Protein AF-A0A3N5EC37-F1 (afdb_monomer_lite)

pLDDT: mean 82.85, std 13.84, range [40.97, 98.06]

Secondary structure (DSSP, 8-state):
-HHHHHHHHHHHHHHHHHHHHHHHHHHHHHHHHHHHHHHHHHHHHHHHHHHHHHHHHHHHHHHHHHHHHHHHHHHHHHHHHHTSSHHHHHHHHHHHHHHHHHHHHHH-TTSHHHHHHHHHHHHHHT---

Sequence (129 aa):
MKERKTQTTLADADASVAITKATQEKEVAVIQAEREFEVAKLQLQAAQNLAEAVVAGGKAKADVIVFKNAAEAQGLKNAAAAFGDGHTYVRYLMNQKMAPSITYVLSNTDGPFADLIRRVMESSKGGKK

Radius of gyration: 44.89 Å; chains: 1; bounding box: 104×22×115 Å

Structure (mmCIF, N/CA/C/O backbone):
data_AF-A0A3N5EC37-F1
#
_entry.id   AF-A0A3N5EC37-F1
#
loop_
_atom_site.group_PDB
_atom_site.id
_atom_site.type_symbol
_atom_site.label_atom_id
_atom_site.label_alt_id
_atom_site.label_comp_id
_atom_site.label_asym_id
_atom_site.label_entity_id
_atom_site.label_seq_id
_atom_site.pdbx_PDB_ins_code
_atom_site.Cartn_x
_atom_site.Cartn_y
_atom_site.Cartn_z
_atom_site.occupancy
_atom_site.B_iso_or_equiv
_atom_site.auth_seq_id
_atom_site.auth_comp_id
_atom_site.auth_asym_id
_atom_site.auth_atom_id
_atom_site.pdbx_PDB_model_num
ATOM 1 N N . MET A 1 1 ? -41.919 -5.131 64.290 1.00 60.00 1 MET A N 1
ATOM 2 C CA . MET A 1 1 ? -42.228 -4.160 63.205 1.00 60.00 1 MET A CA 1
ATOM 3 C C . MET A 1 1 ? -41.014 -3.328 62.776 1.00 60.00 1 MET A C 1
ATOM 5 O O . MET A 1 1 ? -40.844 -3.164 61.577 1.00 60.00 1 MET A O 1
ATOM 9 N N . LYS A 1 2 ? -40.173 -2.813 63.692 1.00 66.44 2 LYS A N 1
ATOM 10 C CA . LYS A 1 2 ? -38.986 -2.002 63.334 1.00 66.44 2 LYS A CA 1
ATOM 11 C C . LYS A 1 2 ? -37.888 -2.790 62.598 1.00 66.44 2 LYS A C 1
ATOM 13 O O . LYS A 1 2 ? -37.441 -2.334 61.558 1.00 66.44 2 LYS A O 1
ATOM 18 N N . GLU A 1 3 ? -37.559 -3.999 63.054 1.00 68.81 3 GLU A N 1
ATOM 19 C CA . GLU A 1 3 ? -36.506 -4.841 62.444 1.00 68.81 3 GLU A CA 1
ATOM 20 C C . GLU A 1 3 ? -36.819 -5.301 61.011 1.00 68.81 3 GLU A C 1
ATOM 22 O O . GLU A 1 3 ? -35.928 -5.446 60.180 1.00 68.81 3 GLU A O 1
ATOM 27 N N . ARG A 1 4 ? -38.104 -5.490 60.688 1.00 72.44 4 ARG A N 1
ATOM 28 C CA . ARG A 1 4 ? -38.527 -5.889 59.339 1.00 72.44 4 ARG A CA 1
ATOM 29 C C . ARG A 1 4 ? -38.343 -4.745 58.335 1.00 72.44 4 ARG A C 1
ATOM 31 O O . ARG A 1 4 ? -37.943 -4.992 57.209 1.00 72.44 4 ARG A O 1
ATOM 38 N N . LYS A 1 5 ? -38.588 -3.498 58.763 1.00 73.31 5 LYS A N 1
ATOM 39 C CA . LYS A 1 5 ? -38.403 -2.301 57.926 1.00 73.31 5 LYS A CA 1
ATOM 40 C C . LYS A 1 5 ? -36.929 -2.012 57.647 1.00 73.31 5 LYS A C 1
ATOM 42 O O . LYS A 1 5 ? -36.604 -1.585 56.551 1.00 73.31 5 LYS A O 1
ATOM 47 N N . THR A 1 6 ? -36.044 -2.259 58.613 1.00 76.75 6 THR A N 1
ATOM 48 C CA . THR A 1 6 ? -34.597 -2.070 58.426 1.00 76.75 6 THR A CA 1
ATOM 49 C C . THR A 1 6 ? -33.994 -3.118 57.493 1.00 76.75 6 THR A C 1
ATOM 51 O O . THR A 1 6 ? -33.112 -2.794 56.705 1.00 76.75 6 THR A O 1
ATOM 54 N N . GLN A 1 7 ? -34.484 -4.362 57.534 1.00 77.75 7 GLN A N 1
ATOM 55 C CA . GLN A 1 7 ? -34.039 -5.405 56.603 1.00 77.75 7 GLN A CA 1
ATOM 56 C C . GLN A 1 7 ? -34.486 -5.131 55.164 1.00 77.75 7 GLN A C 1
ATOM 58 O O . GLN A 1 7 ? -33.687 -5.297 54.250 1.00 77.75 7 GLN A O 1
ATOM 63 N N . THR A 1 8 ? -35.722 -4.665 54.950 1.00 81.06 8 THR A N 1
ATOM 64 C CA . THR A 1 8 ? -36.191 -4.320 53.598 1.00 81.06 8 THR A CA 1
ATOM 65 C C . THR A 1 8 ? -35.409 -3.149 53.010 1.00 81.06 8 THR A C 1
ATOM 67 O O . THR A 1 8 ? -34.987 -3.227 51.868 1.00 81.06 8 THR A O 1
ATOM 70 N N . THR A 1 9 ? -35.110 -2.112 53.802 1.00 84.69 9 THR A N 1
ATOM 71 C CA . THR A 1 9 ? -34.313 -0.972 53.313 1.00 84.69 9 THR A CA 1
ATOM 72 C C . THR A 1 9 ? -32.872 -1.346 52.975 1.00 84.69 9 THR A C 1
ATOM 74 O O . THR A 1 9 ? -32.298 -0.766 52.060 1.00 84.69 9 THR A O 1
ATOM 77 N N . LEU A 1 10 ? -32.280 -2.296 53.707 1.00 84.50 10 LEU A N 1
ATOM 78 C CA . LEU A 1 10 ? -30.944 -2.811 53.395 1.00 84.50 10 LEU A CA 1
ATOM 79 C C . LEU A 1 10 ? -30.963 -3.632 52.101 1.00 84.50 10 LEU A C 1
ATOM 81 O O . LEU A 1 10 ? -30.127 -3.408 51.236 1.00 84.50 10 LEU A O 1
ATOM 85 N N . ALA A 1 11 ? -31.959 -4.504 51.928 1.00 86.75 11 ALA A N 1
ATOM 86 C CA . ALA A 1 11 ? -32.125 -5.276 50.699 1.00 86.75 11 ALA A CA 1
ATOM 87 C C . ALA A 1 11 ? -32.361 -4.381 49.467 1.00 86.75 11 ALA A C 1
ATOM 89 O O . ALA A 1 11 ? -31.786 -4.629 48.409 1.00 86.75 11 ALA A O 1
ATOM 90 N N . ASP A 1 12 ? -33.154 -3.315 49.609 1.00 87.00 12 ASP A N 1
ATOM 91 C CA . ASP A 1 12 ? -33.379 -2.329 48.546 1.00 87.00 12 ASP A CA 1
ATOM 92 C C . ASP A 1 12 ? -32.092 -1.551 48.210 1.00 87.00 12 ASP A C 1
ATOM 94 O O . ASP A 1 12 ? -31.813 -1.272 47.041 1.00 87.00 12 ASP A O 1
ATOM 98 N N . ALA A 1 13 ? -31.277 -1.227 49.222 1.00 88.00 13 ALA A N 1
ATOM 99 C CA . ALA A 1 13 ? -29.980 -0.583 49.027 1.00 88.00 13 ALA A CA 1
ATOM 100 C C . ALA A 1 13 ? -28.995 -1.506 48.292 1.00 88.00 13 ALA A C 1
ATOM 102 O O . ALA A 1 13 ? -28.375 -1.078 47.317 1.00 88.00 13 ALA A O 1
ATOM 103 N N . ASP A 1 14 ? -28.905 -2.775 48.693 1.00 91.88 14 ASP A N 1
ATOM 104 C CA . ASP A 1 14 ? -28.052 -3.774 48.043 1.00 91.88 14 ASP A CA 1
ATOM 105 C C . ASP A 1 14 ? -28.475 -4.012 46.585 1.00 91.88 14 ASP A C 1
ATOM 107 O O . ASP A 1 14 ? -27.632 -4.057 45.684 1.00 91.88 14 ASP A O 1
ATOM 111 N N . ALA A 1 15 ? -29.785 -4.084 46.324 1.00 92.06 15 ALA A N 1
ATOM 112 C CA . ALA A 1 15 ? -30.326 -4.201 44.972 1.00 92.06 15 ALA A CA 1
ATOM 113 C C . ALA A 1 15 ? -29.978 -2.977 44.108 1.00 92.06 15 ALA A C 1
ATOM 115 O O . ALA A 1 15 ? -29.560 -3.128 42.960 1.00 92.06 15 ALA A O 1
ATOM 116 N N . SER A 1 16 ? -30.090 -1.767 44.660 1.00 91.94 16 SER A N 1
ATOM 117 C CA . SER A 1 16 ? -29.725 -0.527 43.965 1.00 91.94 16 SER A CA 1
ATOM 118 C C . SER A 1 16 ? -28.234 -0.478 43.609 1.00 91.94 16 SER A C 1
ATOM 120 O O . SER A 1 16 ? -27.871 -0.134 42.480 1.00 91.94 16 SER A O 1
ATOM 122 N N . VAL A 1 17 ? -27.357 -0.893 44.530 1.00 95.00 17 VAL A N 1
ATOM 123 C CA . VAL A 1 17 ? -25.910 -0.984 44.280 1.00 95.00 17 VAL A CA 1
ATOM 124 C C . VAL A 1 17 ? -25.610 -2.009 43.186 1.00 95.00 17 VAL A C 1
ATOM 126 O O . VAL A 1 17 ? -24.833 -1.719 42.274 1.00 95.00 17 VAL A O 1
ATOM 129 N N . ALA A 1 18 ? -26.256 -3.177 43.224 1.00 95.31 18 ALA A N 1
ATOM 130 C CA . ALA A 1 18 ? -26.088 -4.210 42.206 1.00 95.31 18 ALA A CA 1
ATOM 131 C C . ALA A 1 18 ? -26.533 -3.731 40.813 1.00 95.31 18 ALA A C 1
ATOM 133 O O . ALA A 1 18 ? -25.800 -3.914 39.840 1.00 95.31 18 ALA A O 1
ATOM 134 N N . ILE A 1 19 ? -27.687 -3.061 40.715 1.00 96.06 19 ILE A N 1
ATOM 135 C CA . ILE A 1 19 ? -28.192 -2.489 39.456 1.00 96.06 19 ILE A CA 1
ATOM 136 C C . ILE A 1 19 ? -27.251 -1.399 38.940 1.00 96.06 19 ILE A C 1
ATOM 138 O O . ILE A 1 19 ? -26.927 -1.375 37.751 1.00 96.06 19 ILE A O 1
ATOM 142 N N . THR A 1 20 ? -26.782 -0.517 39.824 1.00 95.44 20 THR A N 1
ATOM 143 C CA . THR A 1 20 ? -25.854 0.560 39.458 1.00 95.44 20 THR A CA 1
ATOM 144 C C . THR A 1 20 ? -24.560 -0.017 38.895 1.00 95.44 20 THR A C 1
ATOM 146 O O . THR A 1 20 ? -24.108 0.402 37.831 1.00 95.44 20 THR A O 1
ATOM 149 N N . LYS A 1 21 ? -24.002 -1.036 39.555 1.00 96.00 21 LYS A N 1
ATOM 150 C CA . LYS A 1 21 ? -22.783 -1.709 39.105 1.00 96.00 21 LYS A CA 1
ATOM 151 C C . LYS A 1 21 ? -22.977 -2.404 37.754 1.00 96.00 21 LYS A C 1
ATOM 153 O O . LYS A 1 21 ? -22.176 -2.196 36.851 1.00 96.00 21 LYS A O 1
ATOM 158 N N . ALA A 1 22 ? -24.068 -3.150 37.583 1.00 95.94 22 ALA A N 1
ATOM 159 C CA . ALA A 1 22 ? -24.391 -3.795 36.309 1.00 95.94 22 ALA A CA 1
ATOM 160 C C . ALA A 1 22 ? -24.583 -2.776 35.168 1.00 95.94 22 ALA A C 1
ATOM 162 O O . ALA A 1 22 ? -24.187 -3.026 34.030 1.00 95.94 22 ALA A O 1
ATOM 163 N N . THR A 1 23 ? -25.159 -1.608 35.468 1.00 96.31 23 THR A N 1
ATOM 164 C CA . THR A 1 23 ? -25.330 -0.518 34.494 1.00 96.31 23 THR A CA 1
ATOM 165 C C . THR A 1 23 ? -23.980 0.067 34.083 1.00 96.31 23 THR A C 1
ATOM 167 O O . THR A 1 23 ? -23.724 0.207 32.891 1.00 96.31 23 THR A O 1
ATOM 170 N N . GLN A 1 24 ? -23.086 0.321 35.042 1.00 96.06 24 GLN A N 1
ATOM 171 C CA . GLN A 1 24 ? -21.730 0.802 34.763 1.00 96.06 24 GLN A CA 1
ATOM 172 C C . GLN A 1 24 ? -20.925 -0.206 33.937 1.00 96.06 24 GLN A C 1
ATOM 174 O O . GLN A 1 24 ? -20.280 0.171 32.963 1.00 96.06 24 GLN A O 1
ATOM 179 N N . GLU A 1 25 ? -20.984 -1.493 34.283 1.00 96.75 25 GLU A N 1
ATOM 180 C CA . GLU A 1 25 ? -20.308 -2.553 33.527 1.00 96.75 25 GLU A CA 1
ATOM 181 C C . GLU A 1 25 ? -20.823 -2.630 32.084 1.00 96.75 25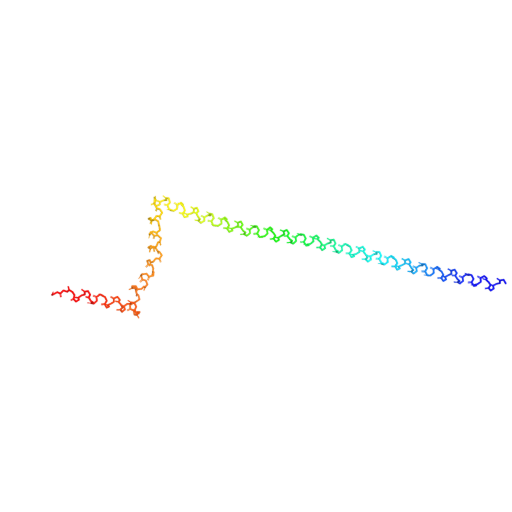 GLU A C 1
ATOM 183 O O . GLU A 1 25 ? -20.031 -2.720 31.144 1.00 96.75 25 GLU A O 1
ATOM 188 N N . LYS A 1 26 ? -22.143 -2.517 31.893 1.00 96.69 26 LYS A N 1
ATOM 189 C CA . LYS A 1 26 ? -22.753 -2.442 30.563 1.00 96.69 26 LYS A CA 1
ATOM 190 C C . LYS A 1 26 ? -22.266 -1.218 29.786 1.00 96.69 26 LYS A C 1
ATOM 192 O O . LYS A 1 26 ? -21.914 -1.355 28.619 1.00 96.69 26 LYS A O 1
ATOM 197 N N . GLU A 1 27 ? -22.255 -0.036 30.397 1.00 97.44 27 GLU A N 1
ATOM 198 C CA . GLU A 1 27 ? -21.791 1.194 29.745 1.00 97.44 27 GLU A CA 1
ATOM 199 C C . GLU A 1 27 ? -20.323 1.096 29.330 1.00 97.44 27 GLU A C 1
ATOM 201 O O . GLU A 1 27 ? -19.986 1.426 28.195 1.00 97.44 27 GLU A O 1
ATOM 206 N N . VAL A 1 28 ? -19.455 0.571 30.200 1.00 97.50 28 VAL A N 1
ATOM 207 C CA . VAL A 1 28 ? -18.040 0.348 29.875 1.00 97.50 28 VAL A CA 1
ATOM 208 C C . VAL A 1 28 ? -17.898 -0.617 28.699 1.00 97.50 28 VAL A C 1
ATOM 210 O O . VAL A 1 28 ? -17.133 -0.333 27.778 1.00 97.50 28 VAL A O 1
ATOM 213 N N . ALA A 1 29 ? -18.659 -1.715 28.687 1.00 96.88 29 ALA A N 1
ATOM 214 C CA . ALA A 1 29 ? -18.635 -2.677 27.589 1.00 96.88 29 ALA A CA 1
ATOM 215 C C . ALA A 1 29 ? -19.089 -2.056 26.257 1.00 96.88 29 ALA A C 1
ATOM 217 O O . ALA A 1 29 ? -18.470 -2.304 25.223 1.00 96.88 29 ALA A O 1
ATOM 218 N N . VAL A 1 30 ? -20.129 -1.214 26.274 1.00 98.06 30 VAL A N 1
ATOM 219 C CA . VAL A 1 30 ? -20.606 -0.501 25.078 1.00 98.06 30 VAL A CA 1
ATOM 220 C C . VAL A 1 30 ? -19.563 0.499 24.586 1.00 98.06 30 VAL A C 1
ATOM 222 O O . VAL A 1 30 ? -19.204 0.466 23.414 1.00 98.06 30 VAL A O 1
ATOM 225 N N . ILE A 1 31 ? -19.013 1.327 25.478 1.00 97.31 31 ILE A N 1
ATOM 226 C CA . ILE A 1 31 ? -17.971 2.303 25.128 1.00 97.31 31 ILE A CA 1
ATOM 227 C C . ILE A 1 31 ? -16.745 1.595 24.546 1.00 97.31 31 ILE A C 1
ATOM 229 O O . ILE A 1 31 ? -16.124 2.088 23.604 1.00 97.31 31 ILE A O 1
ATOM 233 N N . GLN A 1 32 ? -16.370 0.444 25.102 1.00 97.06 32 GLN A N 1
ATOM 234 C CA . GLN A 1 32 ? -15.252 -0.333 24.592 1.00 97.06 32 GLN A CA 1
ATOM 235 C C . GLN A 1 32 ? -15.547 -0.893 23.195 1.00 97.06 32 GLN A C 1
ATOM 237 O O . GLN A 1 32 ? -14.719 -0.725 22.301 1.00 97.06 32 GLN A O 1
ATOM 242 N N . ALA A 1 33 ? -16.734 -1.462 22.980 1.00 96.94 33 ALA A N 1
ATOM 243 C CA . ALA A 1 33 ? -17.152 -1.955 21.671 1.00 96.94 33 ALA A CA 1
ATOM 244 C C . ALA A 1 33 ? -17.199 -0.835 20.612 1.00 96.94 33 ALA A C 1
ATOM 246 O O . ALA A 1 33 ? -16.732 -1.027 19.491 1.00 96.94 33 ALA A O 1
ATOM 247 N N . GLU A 1 34 ? -17.699 0.352 20.964 1.00 97.62 34 GLU A N 1
ATOM 248 C CA . GLU A 1 34 ? -17.718 1.519 20.072 1.00 97.62 34 GLU A CA 1
ATOM 249 C C . GLU A 1 34 ? -16.304 1.993 19.716 1.00 97.62 34 GLU A C 1
ATOM 251 O O . GLU A 1 34 ? -16.013 2.272 18.552 1.00 97.62 34 GLU A O 1
ATOM 256 N N . ARG A 1 35 ? -15.391 2.037 20.694 1.00 97.31 35 ARG A N 1
ATOM 257 C CA . ARG A 1 35 ? -13.982 2.381 20.447 1.00 97.31 35 ARG A CA 1
ATOM 258 C C . ARG A 1 35 ? -13.312 1.376 19.521 1.00 97.31 35 ARG A C 1
ATOM 260 O O . ARG A 1 35 ? -12.623 1.781 18.589 1.00 97.31 35 ARG A O 1
ATOM 267 N N . GLU A 1 36 ? -13.500 0.084 19.771 1.00 97.44 36 GLU A N 1
ATOM 268 C CA . GLU A 1 36 ? -12.940 -0.980 18.935 1.00 97.44 36 GLU A CA 1
ATOM 269 C C . GLU A 1 36 ? -13.488 -0.907 17.506 1.00 97.44 36 GLU A C 1
ATOM 271 O O . GLU A 1 36 ? -12.723 -1.028 16.547 1.00 97.44 36 GLU A O 1
ATOM 276 N N . PHE A 1 37 ? -14.781 -0.617 17.352 1.00 97.44 37 PHE A N 1
ATOM 277 C CA . PHE A 1 37 ? -15.406 -0.413 16.050 1.00 97.44 37 PHE A CA 1
ATOM 278 C C . PHE A 1 37 ? -14.815 0.786 15.294 1.00 97.44 37 PHE A C 1
ATOM 280 O O . PHE A 1 37 ? -14.443 0.652 14.126 1.00 97.44 37 PHE A O 1
ATOM 287 N N . GLU A 1 38 ? -14.668 1.943 15.944 1.00 97.25 38 GLU A N 1
ATOM 288 C CA . GLU A 1 38 ? -14.079 3.129 15.310 1.00 97.25 38 GLU A CA 1
ATOM 289 C C . GLU A 1 38 ? -12.600 2.917 14.948 1.00 97.25 38 GLU A C 1
ATOM 291 O O . GLU A 1 38 ? -12.161 3.315 13.866 1.00 97.25 38 GLU A O 1
ATOM 296 N N . VAL A 1 39 ? -11.834 2.213 15.789 1.00 97.94 39 VAL A N 1
ATOM 297 C CA . VAL A 1 39 ? -10.450 1.828 15.466 1.00 97.94 39 VAL A CA 1
ATOM 298 C C . VAL A 1 39 ? -10.414 0.898 14.255 1.00 97.94 39 VAL A C 1
ATOM 300 O O . VAL A 1 39 ? -9.626 1.129 13.337 1.00 97.94 39 VAL A O 1
ATOM 303 N N . ALA A 1 40 ? -11.275 -0.120 14.207 1.00 97.38 40 ALA A N 1
ATOM 304 C CA . ALA A 1 40 ? -11.347 -1.043 13.077 1.00 97.38 40 ALA A CA 1
ATOM 305 C C . ALA A 1 40 ? -11.727 -0.319 11.774 1.00 97.38 40 ALA A C 1
ATOM 307 O O . ALA A 1 40 ? -11.147 -0.578 10.718 1.00 97.38 40 ALA A O 1
ATOM 308 N N . LYS A 1 41 ? -12.652 0.641 11.843 1.00 98.00 41 LYS A N 1
ATOM 309 C CA . LYS A 1 41 ? -13.050 1.477 10.707 1.00 98.00 41 LYS A CA 1
ATOM 310 C C . LYS A 1 41 ? -11.902 2.357 10.212 1.00 98.00 41 LYS A C 1
ATOM 312 O O . LYS A 1 41 ? -11.663 2.419 9.006 1.00 98.00 41 LYS A O 1
ATOM 317 N N . LEU A 1 42 ? -11.161 2.989 11.124 1.00 97.75 42 LEU A N 1
ATOM 318 C CA . LEU A 1 42 ? -9.981 3.782 10.780 1.00 97.75 42 LEU A CA 1
ATOM 319 C C . LEU A 1 42 ? -8.899 2.912 10.126 1.00 97.75 42 LEU A C 1
ATOM 321 O O . LEU A 1 42 ? -8.314 3.302 9.117 1.00 97.75 42 LEU A O 1
ATOM 325 N N . GLN A 1 43 ? -8.656 1.716 10.667 1.00 96.94 43 GLN A N 1
ATOM 326 C CA . GLN A 1 43 ? -7.705 0.758 10.101 1.00 96.94 43 GLN A CA 1
ATOM 327 C C . GLN A 1 43 ? -8.119 0.306 8.700 1.00 96.94 43 GLN A C 1
ATOM 329 O O . GLN A 1 43 ? -7.269 0.235 7.813 1.00 96.94 43 GLN A O 1
ATOM 334 N N . LEU A 1 44 ? -9.410 0.053 8.473 1.00 97.25 44 LEU A N 1
ATOM 335 C CA . LEU A 1 44 ? -9.929 -0.302 7.155 1.00 97.25 44 LEU A CA 1
ATOM 336 C C . LEU A 1 44 ? -9.691 0.823 6.141 1.00 97.25 44 LEU A C 1
ATOM 338 O O . LEU A 1 44 ? -9.175 0.566 5.055 1.00 97.25 44 LEU A O 1
ATOM 342 N N . GLN A 1 45 ? -10.012 2.067 6.504 1.00 97.00 45 GLN A N 1
ATOM 343 C CA . GLN A 1 45 ? -9.772 3.228 5.643 1.00 97.00 45 GLN A CA 1
ATOM 344 C C . GLN A 1 45 ? -8.279 3.428 5.359 1.00 97.00 45 GLN A C 1
ATOM 346 O O . GLN A 1 45 ? -7.886 3.661 4.218 1.00 97.00 45 GLN A O 1
ATOM 351 N N . ALA A 1 46 ? -7.425 3.291 6.376 1.00 96.94 46 ALA A N 1
ATOM 352 C CA . ALA A 1 46 ? -5.980 3.368 6.202 1.00 96.94 46 ALA A CA 1
ATOM 353 C C . ALA A 1 46 ? -5.464 2.271 5.257 1.00 96.94 46 ALA A C 1
ATOM 355 O O . ALA A 1 46 ? -4.680 2.561 4.356 1.00 96.94 46 ALA A O 1
ATOM 356 N N . ALA A 1 47 ? -5.934 1.031 5.412 1.00 96.50 47 ALA A N 1
ATOM 357 C CA . ALA A 1 47 ? -5.560 -0.080 4.543 1.00 96.50 47 ALA A CA 1
ATOM 358 C C . ALA A 1 47 ? -5.999 0.150 3.087 1.00 96.50 47 ALA A C 1
ATOM 360 O O . ALA A 1 47 ? -5.217 -0.103 2.171 1.00 96.50 47 ALA A O 1
ATOM 361 N N . GLN A 1 48 ? -7.208 0.676 2.869 1.00 97.50 48 GLN A N 1
ATOM 362 C CA . GLN A 1 48 ? -7.702 1.050 1.539 1.00 97.50 48 GLN A CA 1
ATOM 363 C C . GLN A 1 48 ? -6.825 2.131 0.900 1.00 97.50 48 GLN A C 1
ATOM 365 O O . GLN A 1 48 ? -6.324 1.935 -0.206 1.00 97.50 48 GLN A O 1
ATOM 370 N N . ASN A 1 49 ? -6.546 3.215 1.627 1.00 96.25 49 ASN A N 1
ATOM 371 C CA . ASN A 1 49 ? -5.697 4.303 1.141 1.00 96.25 49 ASN A CA 1
ATOM 372 C C . ASN A 1 49 ? -4.279 3.821 0.800 1.00 96.25 49 ASN A C 1
ATOM 374 O O . ASN A 1 49 ? -3.701 4.228 -0.206 1.00 96.25 49 ASN A O 1
ATOM 378 N N . LEU A 1 50 ? -3.711 2.929 1.618 1.00 96.31 50 LEU A N 1
ATOM 379 C CA . LEU A 1 50 ? -2.403 2.333 1.346 1.00 96.31 50 LEU A CA 1
ATOM 380 C C . LEU A 1 50 ? -2.435 1.451 0.094 1.00 96.31 50 LEU A C 1
ATOM 382 O O . LEU A 1 50 ? -1.516 1.523 -0.722 1.00 96.31 50 LEU A O 1
ATOM 386 N N . ALA A 1 51 ? -3.487 0.650 -0.089 1.00 96.50 51 ALA A N 1
ATOM 387 C CA . ALA A 1 51 ? -3.640 -0.182 -1.278 1.00 96.50 51 ALA A CA 1
ATOM 388 C C . ALA A 1 51 ? -3.740 0.677 -2.549 1.00 96.50 51 ALA A C 1
ATOM 390 O O . ALA A 1 51 ? -3.034 0.422 -3.527 1.00 96.50 51 ALA A O 1
ATOM 391 N N . GLU A 1 52 ? -4.551 1.734 -2.518 1.00 96.06 52 GLU A N 1
ATOM 392 C CA . GLU A 1 52 ? -4.678 2.691 -3.618 1.00 96.06 52 GLU A CA 1
ATOM 393 C C . GLU A 1 52 ? -3.352 3.391 -3.922 1.00 96.06 52 GLU A C 1
ATOM 395 O O . GLU A 1 52 ? -2.950 3.462 -5.085 1.00 96.06 52 GLU A O 1
ATOM 400 N N . ALA A 1 53 ? -2.624 3.835 -2.894 1.00 95.88 53 ALA A N 1
ATOM 401 C CA . ALA A 1 53 ? -1.317 4.465 -3.056 1.00 95.88 53 ALA A CA 1
ATOM 402 C C . ALA A 1 53 ? -0.290 3.516 -3.696 1.00 95.88 53 ALA A C 1
ATOM 404 O O . ALA A 1 53 ? 0.467 3.925 -4.580 1.00 95.88 53 ALA A O 1
ATOM 405 N N . VAL A 1 54 ? -0.277 2.238 -3.301 1.00 97.12 54 VAL A N 1
ATOM 406 C CA . VAL A 1 54 ? 0.606 1.221 -3.892 1.00 97.12 54 VAL A CA 1
ATOM 407 C C . VAL A 1 54 ? 0.253 0.979 -5.357 1.00 97.12 54 VAL A C 1
ATOM 409 O O . VAL A 1 54 ? 1.148 0.964 -6.205 1.00 97.12 54 VAL A O 1
ATOM 412 N N . VAL A 1 55 ? -1.033 0.833 -5.681 1.00 96.94 55 VAL A N 1
ATOM 413 C CA . VAL A 1 55 ? -1.485 0.625 -7.064 1.00 96.94 55 VAL A CA 1
ATOM 414 C C . VAL A 1 55 ? -1.174 1.845 -7.930 1.00 96.94 55 VAL A C 1
ATOM 416 O O . VAL A 1 55 ? -0.646 1.691 -9.031 1.00 96.94 55 VAL A O 1
ATOM 419 N N . ALA A 1 56 ? -1.454 3.054 -7.442 1.00 95.56 56 ALA A N 1
ATOM 420 C CA . ALA A 1 56 ? -1.157 4.295 -8.147 1.00 95.56 56 ALA A CA 1
ATOM 421 C C . ALA A 1 56 ? 0.352 4.468 -8.367 1.00 95.56 56 ALA A C 1
ATOM 423 O O . ALA A 1 56 ? 0.785 4.748 -9.484 1.00 95.56 56 ALA A O 1
ATOM 424 N N . GLY A 1 57 ? 1.166 4.219 -7.337 1.00 95.94 57 GLY A N 1
ATOM 425 C CA . GLY A 1 57 ? 2.623 4.260 -7.442 1.00 95.94 57 GLY A CA 1
ATOM 426 C C . GLY A 1 57 ? 3.178 3.208 -8.407 1.00 95.94 57 GLY A C 1
ATOM 427 O O . GLY A 1 57 ? 4.104 3.494 -9.166 1.00 95.94 57 GLY A O 1
ATOM 428 N N . GLY A 1 58 ? 2.603 2.004 -8.414 1.00 95.94 58 GLY A N 1
ATOM 429 C CA . GLY A 1 58 ? 2.950 0.940 -9.356 1.00 95.94 58 GLY A CA 1
ATOM 430 C C . GLY A 1 58 ? 2.639 1.320 -10.803 1.00 95.94 58 GLY A C 1
ATOM 431 O O . GLY A 1 58 ? 3.513 1.205 -11.662 1.00 95.94 58 GLY A O 1
ATOM 432 N N . LYS A 1 59 ? 1.433 1.841 -11.058 1.00 96.00 59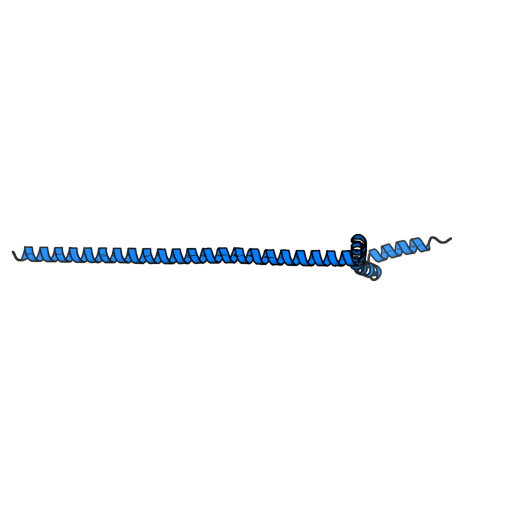 LYS A N 1
ATOM 433 C CA . LYS A 1 59 ? 1.019 2.345 -12.378 1.00 96.00 59 LYS A CA 1
ATOM 434 C C . LYS A 1 59 ? 1.921 3.477 -12.853 1.00 96.00 59 LYS A C 1
ATOM 436 O O . LYS A 1 59 ? 2.473 3.380 -13.937 1.00 96.00 59 LYS A O 1
ATOM 441 N N . ALA A 1 60 ? 2.177 4.474 -12.008 1.00 94.38 60 ALA A N 1
ATOM 442 C CA . ALA A 1 60 ? 3.042 5.596 -12.362 1.00 94.38 60 ALA A CA 1
ATOM 443 C C . ALA A 1 60 ? 4.461 5.141 -12.750 1.00 94.38 60 ALA A C 1
ATOM 445 O O . ALA A 1 60 ? 5.019 5.613 -13.738 1.00 94.38 60 ALA A O 1
ATOM 446 N N . LYS A 1 61 ? 5.048 4.188 -12.013 1.00 95.00 61 LYS A N 1
ATOM 447 C CA . LYS A 1 61 ? 6.359 3.614 -12.367 1.00 95.00 61 LYS A CA 1
ATOM 448 C C . LYS A 1 61 ? 6.314 2.859 -13.694 1.00 95.00 61 LYS A C 1
ATOM 450 O O . LYS A 1 61 ? 7.239 2.996 -14.493 1.00 95.00 61 LYS A O 1
ATOM 455 N N . ALA A 1 62 ? 5.264 2.074 -13.924 1.00 94.12 62 ALA A N 1
ATOM 456 C CA . ALA A 1 62 ? 5.073 1.364 -15.183 1.00 94.12 62 ALA A CA 1
ATOM 457 C C . ALA A 1 62 ? 4.941 2.346 -16.356 1.00 94.12 62 ALA A C 1
ATOM 459 O O . ALA A 1 62 ? 5.637 2.187 -17.355 1.00 94.12 62 ALA A O 1
ATOM 460 N N . ASP A 1 63 ? 4.146 3.403 -16.198 1.00 94.94 63 ASP A N 1
ATOM 461 C CA . ASP A 1 63 ? 3.938 4.434 -17.214 1.00 94.94 63 ASP A CA 1
ATOM 462 C C . ASP A 1 63 ? 5.245 5.153 -17.557 1.00 94.94 63 ASP A C 1
ATOM 464 O O . ASP A 1 63 ? 5.567 5.315 -18.730 1.00 94.94 63 ASP A O 1
ATOM 468 N N . VAL A 1 64 ? 6.066 5.508 -16.561 1.00 95.25 64 VAL A N 1
ATOM 469 C CA . VAL A 1 64 ? 7.394 6.102 -16.803 1.00 95.25 64 VAL A CA 1
ATOM 470 C C . VAL A 1 64 ? 8.286 5.171 -17.631 1.00 95.25 64 VAL A C 1
ATOM 472 O O . VAL A 1 64 ? 8.964 5.634 -18.550 1.00 95.25 64 VAL A O 1
ATOM 475 N N . ILE A 1 65 ? 8.282 3.865 -17.347 1.00 94.38 65 ILE A N 1
ATOM 476 C CA . ILE A 1 65 ? 9.053 2.880 -18.123 1.00 94.38 65 ILE A CA 1
ATOM 477 C C . ILE A 1 65 ? 8.514 2.788 -19.551 1.00 94.38 65 ILE A C 1
ATOM 479 O O . ILE A 1 65 ? 9.294 2.824 -20.502 1.00 94.38 65 ILE A O 1
ATOM 483 N N . VAL A 1 66 ? 7.194 2.704 -19.715 1.00 94.81 66 VAL A N 1
ATOM 484 C CA . VAL A 1 66 ? 6.550 2.641 -21.032 1.00 94.81 66 VAL A CA 1
ATOM 485 C C . VAL A 1 66 ? 6.866 3.894 -21.844 1.00 94.81 66 VAL A C 1
ATOM 487 O O . VAL A 1 66 ? 7.280 3.774 -22.994 1.00 94.81 66 VAL A O 1
ATOM 490 N N . PHE A 1 67 ? 6.755 5.085 -21.254 1.00 93.88 67 PHE A N 1
ATOM 491 C CA . PHE A 1 67 ? 7.077 6.340 -21.928 1.00 93.88 67 PHE A CA 1
ATOM 492 C C . PHE A 1 67 ? 8.555 6.443 -22.293 1.00 93.88 67 PHE A C 1
ATOM 494 O O . PHE A 1 67 ? 8.871 6.877 -23.400 1.00 93.88 67 PHE A O 1
ATOM 501 N N . LYS A 1 68 ? 9.463 6.000 -21.416 1.00 93.31 68 LYS A N 1
ATOM 502 C CA . LYS A 1 68 ? 10.897 5.959 -21.722 1.00 93.31 68 LYS A CA 1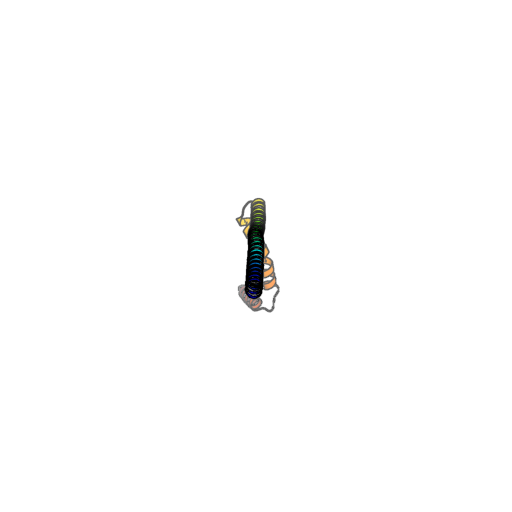
ATOM 503 C C . LYS A 1 68 ? 11.188 5.015 -22.889 1.00 93.31 68 LYS A C 1
ATOM 505 O O . LYS A 1 68 ? 11.835 5.423 -23.848 1.00 93.31 68 LYS A O 1
ATOM 510 N N . ASN A 1 69 ? 10.651 3.798 -22.848 1.00 91.62 69 ASN A N 1
ATOM 511 C CA . ASN A 1 69 ? 10.829 2.810 -23.912 1.00 91.62 69 ASN A CA 1
ATOM 512 C C . ASN A 1 69 ? 10.231 3.296 -25.238 1.00 91.62 69 ASN A C 1
ATOM 514 O O . ASN A 1 69 ? 10.838 3.122 -26.292 1.00 91.62 69 ASN A O 1
ATOM 518 N N . ALA A 1 70 ? 9.061 3.939 -25.198 1.00 92.31 70 ALA A N 1
ATOM 519 C CA . ALA A 1 70 ? 8.429 4.520 -26.376 1.00 92.31 70 ALA A CA 1
ATOM 520 C C . ALA A 1 70 ? 9.266 5.665 -26.963 1.00 92.31 70 ALA A C 1
ATOM 522 O O . ALA A 1 70 ? 9.456 5.723 -28.177 1.00 92.31 70 ALA A O 1
ATOM 523 N N . ALA A 1 71 ? 9.811 6.546 -26.120 1.00 91.19 71 ALA A N 1
ATOM 524 C CA . ALA A 1 71 ? 10.682 7.633 -26.556 1.00 91.19 71 ALA A CA 1
ATOM 525 C C . ALA A 1 71 ? 11.991 7.111 -27.169 1.00 91.19 71 ALA A C 1
ATOM 527 O O . ALA A 1 71 ? 12.400 7.584 -28.230 1.00 91.19 71 ALA A O 1
ATOM 528 N N . GLU A 1 72 ? 12.622 6.108 -26.553 1.00 88.38 72 GLU A N 1
ATOM 529 C CA . GLU A 1 72 ? 13.825 5.456 -27.085 1.00 88.38 72 GLU A CA 1
ATOM 530 C C . GLU A 1 72 ? 13.541 4.770 -28.427 1.00 88.38 72 GLU A C 1
ATOM 532 O O . GLU A 1 72 ? 14.268 4.987 -29.399 1.00 88.38 72 GLU A O 1
ATOM 537 N N . ALA A 1 73 ? 12.447 4.010 -28.523 1.00 88.31 73 ALA A N 1
ATOM 538 C CA . ALA A 1 73 ? 12.034 3.356 -29.760 1.00 88.31 73 ALA A CA 1
ATOM 539 C C . ALA A 1 73 ? 11.736 4.371 -30.874 1.00 88.31 73 ALA A C 1
ATOM 541 O O . ALA A 1 73 ? 12.157 4.181 -32.016 1.00 88.31 73 ALA A O 1
ATOM 542 N N . GLN A 1 74 ? 11.058 5.475 -30.552 1.00 86.31 74 GLN A N 1
ATOM 543 C CA . GLN A 1 74 ? 10.776 6.537 -31.513 1.00 86.31 74 GLN A CA 1
ATOM 544 C C . GLN A 1 74 ? 12.060 7.254 -31.952 1.00 86.31 74 GLN A C 1
ATOM 546 O O . GLN A 1 74 ? 12.226 7.532 -33.138 1.00 86.31 74 GLN A O 1
ATOM 551 N N . GLY A 1 75 ? 12.989 7.511 -31.028 1.00 83.62 75 GLY A N 1
ATOM 552 C CA . GLY A 1 75 ? 14.299 8.084 -31.336 1.00 83.62 75 GLY A CA 1
ATOM 553 C C . GLY A 1 75 ? 15.102 7.198 -32.287 1.00 83.62 75 GLY A C 1
ATOM 554 O O . GLY A 1 75 ? 15.601 7.679 -33.304 1.00 83.62 75 GLY A O 1
ATOM 555 N N . LEU A 1 76 ? 15.150 5.891 -32.016 1.00 82.00 76 LEU A N 1
ATOM 556 C CA . LEU A 1 76 ? 15.787 4.903 -32.890 1.00 82.00 76 LEU A CA 1
ATOM 557 C C . LEU A 1 76 ? 15.112 4.831 -34.262 1.00 82.00 76 LEU A C 1
ATOM 559 O O . LEU A 1 76 ? 15.802 4.784 -35.277 1.00 82.00 76 LEU A O 1
ATOM 563 N N . LYS A 1 77 ? 13.777 4.867 -34.312 1.00 81.06 77 LYS A N 1
ATOM 564 C CA . LYS A 1 77 ? 13.020 4.864 -35.569 1.00 81.06 77 LYS A CA 1
ATOM 565 C C . LYS A 1 77 ? 13.315 6.108 -36.405 1.00 81.06 77 LYS A C 1
ATOM 567 O O . LYS A 1 77 ? 13.558 5.989 -37.602 1.00 81.06 77 LYS A O 1
ATOM 572 N N . ASN A 1 78 ? 13.334 7.284 -35.782 1.00 80.88 78 ASN A N 1
ATOM 573 C CA . ASN A 1 78 ? 13.660 8.540 -36.452 1.00 80.88 78 ASN A CA 1
ATOM 574 C C . ASN A 1 78 ? 15.111 8.540 -36.960 1.00 80.88 78 ASN A C 1
ATOM 576 O O . ASN A 1 78 ? 15.365 8.973 -38.081 1.00 80.88 78 ASN A O 1
ATOM 580 N N . ALA A 1 79 ? 16.054 8.015 -36.174 1.00 76.06 79 ALA A N 1
ATOM 581 C CA . ALA A 1 79 ? 17.450 7.898 -36.582 1.00 76.06 79 ALA A CA 1
ATOM 582 C C . ALA A 1 79 ? 17.627 6.905 -37.744 1.00 76.06 79 ALA A C 1
ATOM 584 O O . ALA A 1 79 ? 18.281 7.228 -38.731 1.00 76.06 79 ALA A O 1
ATOM 585 N N . ALA A 1 80 ? 16.984 5.737 -37.684 1.00 77.69 80 ALA A N 1
ATOM 586 C CA . ALA A 1 80 ? 16.985 4.773 -38.781 1.00 77.69 80 ALA A CA 1
ATOM 587 C C . ALA A 1 80 ? 16.361 5.357 -40.062 1.00 77.69 80 ALA A C 1
ATOM 589 O O . ALA A 1 80 ? 16.906 5.163 -41.146 1.00 77.69 80 ALA A O 1
ATOM 590 N N . ALA A 1 81 ? 15.270 6.122 -39.941 1.00 76.62 81 ALA A N 1
ATOM 591 C CA . ALA A 1 81 ? 14.641 6.810 -41.067 1.00 76.62 81 ALA A CA 1
ATOM 592 C C . ALA A 1 81 ? 15.548 7.894 -41.676 1.00 76.62 81 ALA A C 1
ATOM 594 O O . ALA A 1 81 ? 15.630 8.002 -42.897 1.00 76.62 81 ALA A O 1
ATOM 595 N N . ALA A 1 82 ? 16.273 8.659 -40.852 1.00 77.50 82 ALA A N 1
ATOM 596 C CA . ALA A 1 82 ? 17.225 9.669 -41.324 1.00 77.50 82 ALA A CA 1
ATOM 597 C C . ALA A 1 82 ? 18.409 9.060 -42.099 1.00 77.50 82 ALA A C 1
ATOM 599 O O . ALA A 1 82 ? 18.949 9.695 -43.000 1.00 77.50 82 ALA A O 1
ATOM 600 N N . PHE A 1 83 ? 18.790 7.822 -41.778 1.00 71.88 83 PHE A N 1
ATOM 601 C CA . PHE A 1 83 ? 19.818 7.064 -42.498 1.00 71.88 83 PHE A CA 1
ATOM 602 C C . PHE A 1 83 ? 19.283 6.314 -43.733 1.00 71.88 83 PHE A C 1
ATOM 604 O O . PHE A 1 83 ? 20.061 5.661 -44.428 1.00 71.88 83 PHE A O 1
ATOM 611 N N . GLY A 1 84 ? 17.978 6.391 -44.019 1.00 71.69 84 GLY A N 1
ATOM 612 C CA . GLY A 1 84 ? 17.318 5.760 -45.169 1.00 71.69 84 GLY A CA 1
ATOM 613 C C . GLY A 1 84 ? 17.119 4.244 -45.048 1.00 71.69 84 GLY A C 1
ATOM 614 O O . GLY A 1 84 ? 16.091 3.733 -45.482 1.00 71.69 84 GLY A O 1
ATOM 615 N N . ASP A 1 85 ? 18.059 3.531 -44.423 1.00 75.69 85 ASP A N 1
ATOM 616 C CA . ASP A 1 85 ? 17.974 2.099 -44.128 1.00 75.69 85 ASP A CA 1
ATOM 617 C C . ASP A 1 85 ? 18.508 1.789 -42.718 1.00 75.69 8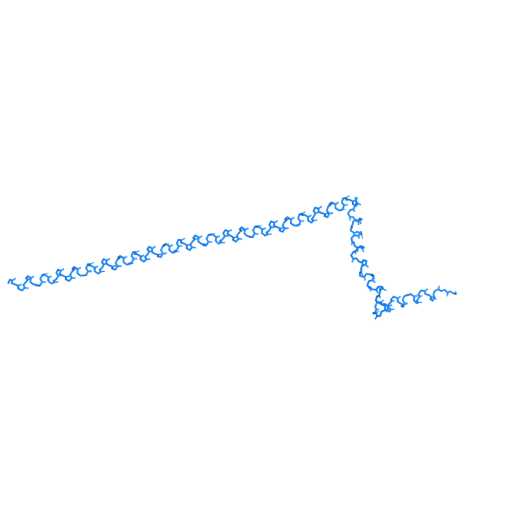5 ASP A C 1
ATOM 619 O O . ASP A 1 85 ? 19.592 2.232 -42.314 1.00 75.69 85 ASP A O 1
ATOM 623 N N . GLY A 1 86 ? 17.758 0.974 -41.973 1.00 69.94 86 GLY A N 1
ATOM 624 C CA . GLY A 1 86 ? 18.098 0.561 -40.614 1.00 69.94 86 GLY A CA 1
ATOM 625 C C . GLY A 1 86 ? 19.417 -0.209 -40.538 1.00 69.94 86 GLY A C 1
ATOM 626 O O . GLY A 1 86 ? 20.154 -0.057 -39.563 1.00 69.94 86 GLY A O 1
ATOM 627 N N . HIS A 1 87 ? 19.786 -0.967 -41.578 1.00 74.19 87 HIS A N 1
ATOM 628 C CA . HIS A 1 87 ? 21.070 -1.675 -41.600 1.00 74.19 87 HIS A CA 1
ATOM 629 C C . HIS A 1 87 ? 22.267 -0.722 -41.680 1.00 74.19 87 HIS A C 1
ATOM 631 O O . HIS A 1 87 ? 23.297 -0.970 -41.047 1.00 74.19 87 HIS A O 1
ATOM 637 N N . THR A 1 88 ? 22.135 0.387 -42.409 1.00 71.81 88 THR A N 1
ATOM 638 C CA . THR A 1 88 ? 23.181 1.415 -42.505 1.00 71.81 88 THR A CA 1
ATOM 639 C C . THR A 1 88 ? 23.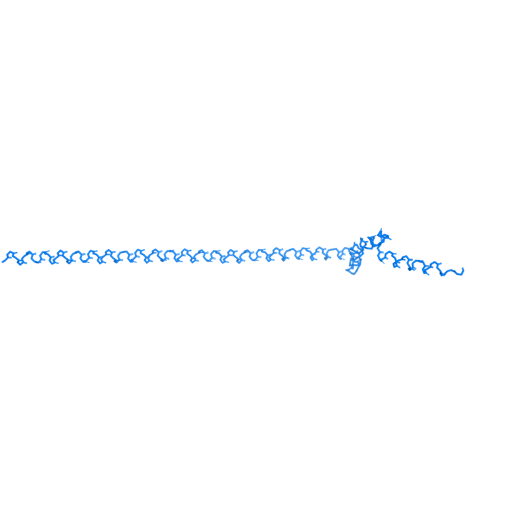365 2.130 -41.167 1.00 71.81 88 THR A C 1
ATOM 641 O O . THR A 1 88 ? 24.499 2.325 -40.722 1.00 71.81 88 THR A O 1
ATOM 644 N N . TYR A 1 89 ? 22.267 2.420 -40.465 1.00 74.56 89 TYR A N 1
ATOM 645 C CA . TYR A 1 89 ? 22.310 2.988 -39.117 1.00 74.56 89 TYR A CA 1
ATOM 646 C C . TYR A 1 89 ? 22.969 2.045 -38.095 1.00 74.56 89 TYR A C 1
ATOM 648 O O . TYR A 1 89 ? 23.831 2.467 -37.323 1.00 74.56 89 TYR A O 1
ATOM 656 N N . VAL A 1 90 ? 22.638 0.749 -38.128 1.00 77.25 90 VAL A N 1
ATOM 657 C CA . VAL A 1 90 ? 23.248 -0.261 -37.245 1.00 77.25 90 VAL A CA 1
ATOM 658 C C . VAL A 1 90 ? 24.749 -0.400 -37.507 1.00 77.25 90 VAL A C 1
ATOM 660 O O . VAL A 1 90 ? 25.526 -0.464 -36.556 1.00 77.25 90 VAL A O 1
ATOM 663 N N . ARG A 1 91 ? 25.188 -0.386 -38.774 1.00 76.75 91 ARG A N 1
ATOM 664 C CA . ARG A 1 91 ? 26.622 -0.402 -39.121 1.00 76.75 91 ARG A CA 1
ATOM 665 C C . ARG A 1 91 ? 27.349 0.837 -38.598 1.00 76.75 91 ARG A C 1
ATOM 667 O O . ARG A 1 91 ? 28.435 0.706 -38.039 1.00 76.75 91 ARG A O 1
ATOM 674 N N . TYR A 1 92 ? 26.750 2.021 -38.732 1.00 78.38 92 TYR A N 1
ATOM 675 C CA . TYR A 1 92 ? 27.309 3.263 -38.191 1.00 78.38 92 TYR A CA 1
ATOM 676 C C . TYR A 1 92 ? 27.444 3.215 -36.661 1.00 78.38 92 TYR A C 1
ATOM 678 O O . TYR A 1 92 ? 28.524 3.481 -36.133 1.00 78.38 92 TYR A O 1
ATOM 686 N N . LEU A 1 93 ? 26.389 2.803 -35.950 1.00 77.88 93 LEU A N 1
ATOM 687 C CA . LEU A 1 93 ? 26.414 2.654 -34.493 1.00 77.88 93 LEU A CA 1
ATOM 688 C C . LEU A 1 93 ? 27.442 1.619 -34.029 1.00 77.88 93 LEU A C 1
ATOM 690 O O . LEU A 1 93 ? 28.169 1.856 -33.066 1.00 77.88 93 LEU A O 1
ATOM 694 N N . MET A 1 94 ? 27.522 0.477 -34.712 1.00 78.56 94 MET A N 1
ATOM 695 C CA . MET A 1 94 ? 28.482 -0.576 -34.391 1.00 78.56 94 MET A CA 1
ATOM 696 C C . MET A 1 94 ? 29.917 -0.075 -34.550 1.00 78.56 94 MET A C 1
ATOM 698 O O . MET A 1 94 ? 30.728 -0.248 -33.641 1.00 78.56 94 MET A O 1
ATOM 702 N N . ASN A 1 95 ? 30.204 0.638 -35.640 1.00 78.00 95 ASN A N 1
ATOM 703 C CA . ASN A 1 95 ? 31.502 1.273 -35.841 1.00 78.00 95 ASN A CA 1
ATOM 704 C C . ASN A 1 95 ? 31.793 2.320 -34.755 1.00 78.00 95 ASN A C 1
ATOM 706 O O . ASN A 1 95 ? 32.890 2.330 -34.209 1.00 78.00 95 ASN A O 1
ATOM 710 N N . GLN A 1 96 ? 30.818 3.149 -34.371 1.00 81.56 96 GLN A N 1
ATOM 711 C CA . GLN A 1 96 ? 30.990 4.142 -33.305 1.00 81.56 96 GLN A CA 1
ATOM 712 C C . GLN A 1 96 ? 31.285 3.503 -31.938 1.00 81.56 96 GLN A C 1
ATOM 714 O O . GLN A 1 96 ? 32.074 4.039 -31.162 1.00 81.56 96 GLN A O 1
ATOM 719 N N . LYS A 1 97 ? 30.655 2.365 -31.623 1.00 80.06 97 LYS A N 1
ATOM 720 C CA . LYS A 1 97 ? 30.837 1.659 -30.345 1.00 80.06 97 LYS A CA 1
ATOM 721 C C . LYS A 1 97 ? 32.112 0.817 -30.300 1.00 80.06 97 LYS A C 1
ATOM 723 O O . LYS A 1 97 ? 32.696 0.685 -29.228 1.00 80.06 97 LYS A O 1
ATOM 728 N N . MET A 1 98 ? 32.546 0.266 -31.433 1.00 77.88 98 MET A N 1
ATOM 729 C CA . MET A 1 98 ? 33.766 -0.547 -31.518 1.00 77.88 98 MET A CA 1
ATOM 730 C C . MET A 1 98 ? 35.032 0.268 -31.801 1.00 77.88 98 MET A C 1
ATOM 732 O O . MET A 1 98 ? 36.122 -0.163 -31.440 1.00 77.88 98 MET A O 1
ATOM 736 N N . ALA A 1 99 ? 34.927 1.459 -32.396 1.00 72.19 99 ALA A N 1
ATOM 737 C CA . ALA A 1 99 ? 36.095 2.291 -32.684 1.00 72.19 99 ALA A CA 1
ATOM 738 C C . ALA A 1 99 ? 36.964 2.590 -31.441 1.00 72.19 99 ALA A C 1
ATOM 740 O O . ALA A 1 99 ? 38.172 2.389 -31.533 1.00 72.19 99 ALA A O 1
ATOM 741 N N . PRO A 1 100 ? 36.422 2.966 -30.263 1.00 75.06 100 PRO A N 1
ATOM 742 C CA . PRO A 1 100 ? 37.245 3.267 -29.088 1.00 75.06 100 PRO A CA 1
ATOM 743 C C . PRO A 1 100 ? 37.993 2.049 -28.539 1.00 75.06 100 PRO A C 1
ATOM 745 O O . PRO A 1 100 ? 39.132 2.169 -28.099 1.00 75.06 100 PRO A O 1
ATOM 748 N N . SER A 1 101 ? 37.370 0.870 -28.573 1.00 72.31 101 SER A N 1
ATOM 749 C CA . SER A 1 101 ? 37.988 -0.381 -28.123 1.00 72.31 101 SER A CA 1
ATOM 750 C C . SER A 1 101 ? 39.073 -0.847 -29.091 1.00 72.31 101 SER A C 1
ATOM 752 O O . SER A 1 101 ? 40.127 -1.296 -28.648 1.00 72.31 101 SER A O 1
ATOM 754 N N . ILE A 1 102 ? 38.875 -0.653 -30.397 1.00 66.00 102 ILE A N 1
ATOM 755 C CA . ILE A 1 102 ? 39.909 -0.882 -31.412 1.00 66.00 102 ILE A CA 1
ATOM 756 C C . ILE A 1 102 ? 41.075 0.100 -31.225 1.00 66.00 102 ILE A C 1
ATOM 758 O O . ILE A 1 102 ? 42.226 -0.327 -31.201 1.00 66.00 102 ILE A O 1
ATOM 762 N N . THR A 1 103 ? 40.806 1.395 -31.026 1.00 67.12 103 THR A N 1
ATOM 763 C CA . THR A 1 103 ? 41.849 2.395 -30.751 1.00 67.12 103 THR A CA 1
ATOM 764 C C . THR A 1 103 ? 42.625 2.060 -29.484 1.00 67.12 103 THR A C 1
ATOM 766 O O . THR A 1 103 ? 43.845 2.130 -29.513 1.00 67.12 103 THR A O 1
ATOM 769 N N . TYR A 1 104 ? 41.954 1.634 -28.411 1.00 69.94 104 TYR A N 1
ATOM 770 C CA . TYR A 1 104 ? 42.604 1.239 -27.160 1.00 69.94 104 TYR A CA 1
ATOM 771 C C . TYR A 1 104 ? 43.541 0.035 -27.337 1.00 69.94 104 TYR A C 1
ATOM 773 O O . TYR A 1 104 ? 44.675 0.060 -26.861 1.00 69.94 104 TYR A O 1
ATOM 781 N N . VAL A 1 105 ? 43.098 -0.997 -28.064 1.00 66.50 105 VAL A N 1
ATOM 782 C CA . VAL A 1 105 ? 43.925 -2.173 -28.386 1.00 66.50 105 VAL A CA 1
ATOM 783 C C . VAL A 1 105 ? 45.119 -1.793 -29.267 1.00 66.50 105 VAL A C 1
ATOM 785 O O . VAL A 1 105 ? 46.208 -2.321 -29.071 1.00 66.50 105 VAL A O 1
ATOM 788 N N . LEU A 1 106 ? 44.939 -0.862 -30.207 1.00 65.56 106 LEU A N 1
ATOM 789 C CA . LEU A 1 106 ? 46.006 -0.392 -31.097 1.00 65.56 106 LEU A CA 1
ATOM 790 C C . LEU A 1 106 ? 46.968 0.605 -30.429 1.00 65.56 106 LEU A C 1
ATOM 792 O O . LEU A 1 106 ? 48.122 0.690 -30.841 1.00 65.56 106 LEU A O 1
ATOM 796 N N . SER A 1 107 ? 46.521 1.354 -29.418 1.00 66.12 107 SER A N 1
ATOM 797 C CA . SER A 1 107 ? 47.348 2.313 -28.673 1.00 66.12 107 SER A CA 1
ATOM 798 C C . SER A 1 107 ? 48.106 1.683 -27.507 1.00 66.12 107 SER A C 1
ATOM 800 O O . SER A 1 107 ? 49.075 2.262 -27.025 1.00 66.12 107 SER A O 1
ATOM 802 N N . ASN A 1 108 ? 47.654 0.526 -27.017 1.00 62.38 108 ASN A N 1
ATOM 803 C CA . ASN A 1 108 ? 48.307 -0.181 -25.924 1.00 62.38 108 ASN A CA 1
ATOM 804 C C . ASN A 1 108 ? 49.393 -1.117 -26.476 1.00 62.38 108 ASN A C 1
ATOM 806 O O . ASN A 1 108 ? 49.131 -2.281 -26.765 1.00 62.38 108 ASN A O 1
ATOM 810 N N . THR A 1 109 ? 50.607 -0.593 -26.651 1.00 60.84 109 THR A N 1
ATOM 811 C CA . THR A 1 109 ? 51.743 -1.268 -27.315 1.00 60.84 109 THR A CA 1
ATOM 812 C C . THR A 1 109 ? 52.390 -2.414 -26.523 1.00 60.84 109 THR A C 1
ATOM 814 O O . THR A 1 109 ? 53.194 -3.152 -27.101 1.00 60.84 109 THR A O 1
ATOM 817 N N . ASP A 1 110 ? 52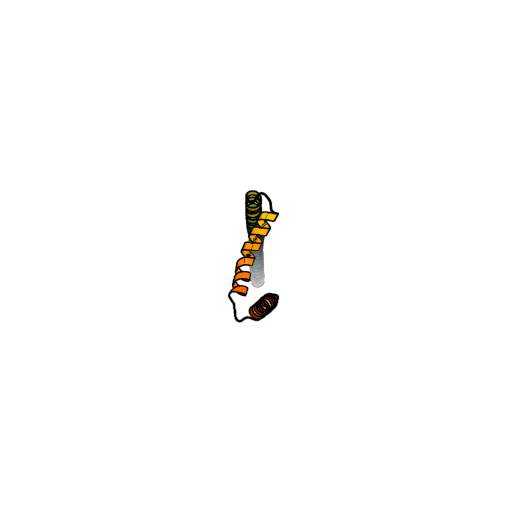.023 -2.582 -25.248 1.00 58.97 110 ASP A N 1
ATOM 818 C CA . ASP A 1 110 ? 52.677 -3.493 -24.289 1.00 58.97 110 ASP A CA 1
ATOM 819 C C . ASP A 1 110 ? 51.737 -4.590 -23.743 1.00 58.97 110 ASP A C 1
ATOM 821 O O . ASP A 1 110 ? 51.974 -5.174 -22.687 1.00 58.97 110 ASP A O 1
ATOM 825 N N . GLY A 1 111 ? 50.634 -4.872 -24.446 1.00 67.25 111 GLY A N 1
ATOM 826 C CA . GLY A 1 111 ? 49.695 -5.943 -24.096 1.00 67.25 111 GLY A CA 1
ATOM 827 C C . GLY A 1 111 ? 49.831 -7.199 -24.973 1.00 67.25 111 GLY A C 1
ATOM 828 O O . GLY A 1 111 ? 50.321 -7.116 -26.099 1.00 67.25 111 GLY A O 1
ATOM 829 N N . PRO A 1 112 ? 49.285 -8.356 -24.548 1.00 66.56 112 PRO A N 1
ATOM 830 C CA . PRO A 1 112 ? 49.329 -9.611 -25.317 1.00 66.56 112 PRO A CA 1
ATOM 831 C C . PRO A 1 112 ? 48.691 -9.505 -26.716 1.00 66.56 112 PRO A C 1
ATOM 833 O O . PRO A 1 112 ? 49.036 -10.254 -27.628 1.00 66.56 112 PRO A O 1
ATOM 836 N N . PHE A 1 113 ? 47.783 -8.544 -26.920 1.00 62.94 113 PHE A N 1
ATOM 837 C CA . PHE A 1 113 ? 47.226 -8.226 -28.237 1.00 62.94 113 PHE A CA 1
ATOM 838 C C . PHE A 1 113 ? 48.191 -7.435 -29.132 1.00 62.94 113 PHE A C 1
ATOM 840 O O . PHE A 1 113 ? 48.195 -7.649 -30.343 1.00 62.94 113 PHE A O 1
ATOM 847 N N . ALA A 1 114 ? 49.040 -6.575 -28.564 1.00 66.94 114 ALA A N 1
ATOM 848 C CA . ALA A 1 114 ? 50.080 -5.877 -29.314 1.00 66.94 114 ALA A CA 1
ATOM 849 C C . ALA A 1 114 ? 51.142 -6.853 -29.824 1.00 66.94 114 ALA A C 1
ATOM 851 O O . ALA A 1 114 ? 51.580 -6.720 -30.963 1.00 66.94 114 ALA A O 1
ATOM 852 N N . ASP A 1 115 ? 51.484 -7.879 -29.041 1.00 67.44 115 ASP A N 1
ATOM 853 C CA . ASP A 1 115 ? 52.393 -8.947 -29.471 1.00 67.44 115 ASP A CA 1
ATOM 854 C C . ASP A 1 115 ? 51.804 -9.790 -30.606 1.00 67.44 115 ASP A C 1
ATOM 856 O O . ASP A 1 115 ? 52.506 -10.122 -31.561 1.00 67.44 115 ASP A O 1
ATOM 860 N N . LEU A 1 116 ? 50.500 -10.089 -30.563 1.00 71.19 116 LEU A N 1
ATOM 861 C CA . LEU A 1 116 ? 49.805 -10.773 -31.658 1.00 71.19 116 LEU A CA 1
ATOM 862 C C . LEU A 1 116 ? 49.792 -9.929 -32.939 1.00 71.19 116 LEU A C 1
ATOM 864 O O . LEU A 1 116 ? 50.106 -10.440 -34.015 1.00 71.19 116 LEU A O 1
ATOM 868 N N . ILE A 1 117 ? 49.482 -8.634 -32.833 1.00 71.19 117 ILE A N 1
ATOM 869 C CA . ILE A 1 117 ? 49.490 -7.709 -33.975 1.00 71.19 117 ILE A CA 1
ATOM 870 C C . ILE A 1 117 ? 50.915 -7.527 -34.514 1.00 71.19 117 ILE A C 1
ATOM 872 O O . ILE A 1 117 ? 51.111 -7.550 -35.729 1.00 71.19 117 ILE A O 1
ATOM 876 N N . ARG A 1 118 ? 51.921 -7.415 -33.638 1.00 69.38 118 ARG A N 1
ATOM 877 C CA . ARG A 1 118 ? 53.342 -7.324 -34.005 1.00 69.38 118 ARG A CA 1
ATOM 878 C C . ARG A 1 118 ? 53.792 -8.578 -34.748 1.00 69.38 118 ARG A C 1
ATOM 880 O O . ARG A 1 118 ? 54.355 -8.456 -35.829 1.00 69.38 118 ARG A O 1
ATOM 887 N N . ARG A 1 119 ? 53.427 -9.768 -34.265 1.00 73.31 119 ARG A N 1
ATOM 888 C CA . ARG A 1 119 ? 53.734 -11.054 -34.911 1.00 73.31 119 ARG A CA 1
ATOM 889 C C . ARG A 1 119 ? 53.077 -11.200 -36.287 1.00 73.31 119 ARG A C 1
ATOM 891 O O . ARG A 1 119 ? 53.705 -11.706 -37.215 1.00 73.31 119 ARG A O 1
ATOM 898 N N . VAL A 1 120 ? 51.839 -10.727 -36.449 1.00 75.75 120 VAL A N 1
ATOM 899 C CA . VAL A 1 120 ? 51.146 -10.699 -37.752 1.00 75.75 120 VAL A CA 1
ATOM 900 C C . VAL A 1 120 ? 51.786 -9.676 -38.701 1.00 75.75 120 VAL A C 1
ATOM 902 O O . VAL A 1 120 ? 51.999 -9.978 -39.875 1.00 75.75 120 VAL A O 1
ATOM 905 N N . MET A 1 121 ? 52.161 -8.490 -38.213 1.00 70.06 121 MET A N 1
ATOM 906 C CA . MET A 1 121 ? 52.853 -7.479 -39.025 1.00 70.06 121 MET A CA 1
ATOM 907 C C . MET A 1 121 ? 54.273 -7.903 -39.431 1.00 70.06 121 MET A C 1
ATOM 909 O O . MET A 1 121 ? 54.688 -7.652 -40.563 1.00 70.06 121 MET A O 1
ATOM 913 N N . GLU A 1 122 ? 55.015 -8.574 -38.552 1.00 68.19 122 GLU A N 1
ATOM 914 C CA . GLU A 1 122 ? 56.338 -9.141 -38.845 1.00 68.19 122 GLU A CA 1
ATOM 915 C C . GLU A 1 122 ? 56.239 -10.293 -39.850 1.00 68.19 122 GLU A C 1
ATOM 917 O O . GLU A 1 122 ? 56.991 -10.325 -40.826 1.00 68.19 122 GLU A O 1
ATOM 922 N N . SER A 1 123 ? 55.236 -11.166 -39.701 1.00 65.31 123 SER A N 1
ATOM 923 C CA . SER A 1 123 ? 54.908 -12.199 -40.690 1.00 65.31 123 SER A CA 1
ATOM 924 C C . SER A 1 123 ? 54.554 -11.611 -42.061 1.00 65.31 123 SER A C 1
ATOM 926 O O . SER A 1 123 ? 54.843 -12.238 -43.077 1.00 65.31 123 SER A O 1
ATOM 928 N N . SER A 1 124 ? 53.952 -10.419 -42.120 1.00 57.94 124 SER A N 1
ATOM 929 C CA . SER A 1 124 ? 53.651 -9.736 -43.384 1.00 57.94 124 SER A CA 1
ATOM 930 C C . SER A 1 124 ? 54.879 -9.059 -44.009 1.00 57.94 124 SER A C 1
ATOM 932 O O . SER A 1 124 ? 54.938 -8.942 -45.233 1.00 57.94 124 SER A O 1
ATOM 934 N N . LYS A 1 125 ? 55.868 -8.624 -43.213 1.00 55.88 125 LYS A N 1
ATOM 935 C CA . LYS A 1 125 ? 57.130 -8.049 -43.720 1.00 55.88 125 LYS A CA 1
ATOM 936 C C . LYS A 1 125 ? 58.114 -9.102 -44.246 1.00 55.88 125 LYS A C 1
ATOM 938 O O . LYS A 1 125 ? 58.940 -8.757 -45.084 1.00 55.88 125 LYS A O 1
ATOM 943 N N . GLY A 1 126 ? 57.987 -10.366 -43.834 1.00 54.25 126 GLY A N 1
ATOM 944 C CA . GLY A 1 126 ? 58.741 -11.503 -44.390 1.00 54.25 126 GLY A CA 1
ATOM 945 C C . GLY A 1 126 ? 58.227 -12.026 -45.742 1.00 54.25 126 GLY A C 1
ATOM 946 O O . GLY A 1 126 ? 58.790 -12.969 -46.287 1.00 54.25 126 GLY A O 1
ATOM 947 N N . GLY A 1 127 ? 57.164 -11.427 -46.290 1.00 52.91 127 GLY A N 1
ATOM 948 C CA . GLY A 1 127 ? 56.548 -11.792 -47.570 1.00 52.91 127 GLY A CA 1
ATOM 949 C C . GLY A 1 127 ? 57.040 -10.990 -48.781 1.00 52.91 127 GLY A C 1
ATOM 950 O O . GLY A 1 127 ? 56.299 -10.856 -49.754 1.00 52.91 127 GLY A O 1
ATOM 951 N N . LYS A 1 128 ? 58.253 -10.428 -48.742 1.00 44.66 128 LYS A N 1
ATOM 952 C CA . LYS A 1 128 ? 58.950 -9.954 -49.946 1.00 44.66 128 LYS A CA 1
ATOM 953 C C . LYS A 1 128 ? 60.165 -10.843 -50.187 1.00 44.66 128 LYS A C 1
ATOM 955 O O . LYS A 1 128 ? 60.992 -10.994 -49.293 1.00 44.66 128 LYS A O 1
ATOM 960 N N . LYS A 1 129 ? 60.217 -11.429 -51.387 1.00 40.97 129 LYS A N 1
ATOM 961 C CA . LYS A 1 129 ? 61.477 -11.863 -51.997 1.00 40.97 129 LYS A CA 1
ATOM 962 C C . LYS A 1 129 ? 62.487 -10.720 -51.976 1.00 40.97 129 LYS A C 1
ATOM 964 O O . LYS A 1 129 ? 62.035 -9.562 -52.145 1.00 40.97 129 LYS A O 1
#

Foldseek 3Di:
DVVVVVVVVVVVVVVVVVVVVVVVVVVVVVVVVVVVVVVVVVVVVVVVVVVVVVVVVVVVVVVVVVVVVVVVVVVLVVQCVVLVHNVSSVVVVVCVVCVVVVVVLVVPCPDPSVVVVVVVVVVVVVPDD